Protein AF-A0A7S0EKI4-F1 (afdb_monomer)

Sequence (145 aa):
MHLSLAFSYESAFAALVGGLGIGIFATIYAHTNRSAMPSATPHAHVQPAMLVTSAIASALLASQFFETEFLEAASLSRLAASGGLVGLGAKLGMGCTCGNGIQGLASLSPASLAFTLVFMAAGAAAAALGDQSTSLRPTPTAFSP

Secondary structure (DSSP, 8-state):
----HHHHHHHHHHHHHHHHHHHHHHHHHHHHHSSPPP-S---TTHHHHHHHHHHHHHHHHHHHH--THHHHHS-HHHHHHHHHHHHHHHHHTTS-HHHIIIIIHHTT-HHHHHHHHHHHHHHHHHHHHS--TTTSS--------

Organism: NCBI:txid33657

Foldseek 3Di:
DPPPVVVVPVVVVVVVVVVVVVVVVQVVCCVVVVDHPPAQQDPPVVVVVVVVVVVVCCVVCVVPPHDPLVVVVDDPVNVVVVVVVQVVLQVVLNHHLVRLVPRVVVVVPPSSVVSNVVVVVVVVVVVVPDPCVVVPPPDPPPPDD

InterPro domains:
  IPR007272 Sulphur transport TsuA/YedE [PF04143] (46-124)
  IPR007272 Sulphur transport TsuA/YedE [PTHR30574] (49-129)

Structure (mmCIF, N/CA/C/O backbone):
data_AF-A0A7S0EKI4-F1
#
_entry.id   AF-A0A7S0EKI4-F1
#
loop_
_atom_site.group_PDB
_atom_site.id
_atom_site.type_symbol
_atom_site.label_atom_id
_atom_site.label_alt_id
_atom_site.label_comp_id
_atom_site.label_asym_id
_atom_site.label_entity_id
_atom_site.label_seq_id
_atom_site.pdbx_PDB_ins_code
_atom_site.Cartn_x
_atom_site.Cartn_y
_atom_site.Cartn_z
_atom_site.occupancy
_atom_site.B_iso_or_equiv
_atom_site.auth_seq_id
_atom_site.auth_comp_id
_atom_site.auth_asym_id
_atom_site.auth_atom_id
_atom_site.pdbx_PDB_model_num
ATOM 1 N N . MET A 1 1 ? -26.407 13.497 -2.081 1.00 36.53 1 MET A N 1
ATOM 2 C CA . MET A 1 1 ? -25.127 13.546 -2.822 1.00 36.53 1 MET A CA 1
ATOM 3 C C . MET A 1 1 ? -24.750 15.007 -3.055 1.00 36.53 1 MET A C 1
ATOM 5 O O . MET A 1 1 ? -24.850 15.504 -4.163 1.00 36.53 1 MET A O 1
ATOM 9 N N . HIS A 1 2 ? -24.385 15.719 -1.990 1.00 33.47 2 HIS A N 1
ATOM 10 C CA . HIS A 1 2 ? -23.749 17.033 -2.079 1.00 33.47 2 HIS A CA 1
ATOM 11 C C . HIS A 1 2 ? -22.279 16.763 -1.752 1.00 33.47 2 HIS A C 1
ATOM 13 O O . HIS A 1 2 ? -21.898 16.744 -0.587 1.00 33.47 2 HIS A O 1
ATOM 19 N N . LEU A 1 3 ? -21.488 16.385 -2.763 1.00 46.69 3 LEU A N 1
ATOM 20 C CA . LEU A 1 3 ? -20.038 16.300 -2.599 1.00 46.69 3 LEU A CA 1
ATOM 21 C C . LEU A 1 3 ? -19.543 17.732 -2.383 1.00 46.69 3 LEU A C 1
ATOM 23 O O . LEU A 1 3 ? -19.570 18.551 -3.301 1.00 46.69 3 LEU A O 1
ATOM 27 N N . SER A 1 4 ? -19.164 18.048 -1.151 1.00 45.72 4 SER A N 1
ATOM 28 C CA . SER A 1 4 ? -18.634 19.348 -0.759 1.00 45.72 4 SER A CA 1
ATOM 29 C C . SER A 1 4 ? -17.407 19.686 -1.609 1.00 45.72 4 SER A C 1
ATOM 31 O O . SER A 1 4 ? -16.347 19.094 -1.428 1.00 45.72 4 SER A O 1
ATOM 33 N N . LEU A 1 5 ? -17.525 20.658 -2.520 1.00 52.69 5 LEU A N 1
ATOM 34 C CA . LEU A 1 5 ? -16.419 21.154 -3.359 1.00 52.69 5 LEU A CA 1
ATOM 35 C C . LEU A 1 5 ? -15.181 21.566 -2.534 1.00 52.69 5 LEU A C 1
ATOM 37 O O . LEU A 1 5 ? -14.056 21.464 -3.015 1.00 52.69 5 LEU A O 1
ATOM 41 N N . ALA A 1 6 ? -15.379 21.942 -1.267 1.00 50.72 6 ALA A N 1
ATOM 42 C CA . ALA A 1 6 ? -14.314 22.238 -0.309 1.00 50.72 6 ALA A CA 1
ATOM 43 C C . ALA A 1 6 ? -13.499 20.999 0.124 1.00 50.72 6 ALA A C 1
ATOM 45 O O . ALA A 1 6 ? -12.281 21.093 0.238 1.00 50.72 6 ALA A O 1
ATOM 46 N N . PHE A 1 7 ? -14.133 19.827 0.283 1.00 54.66 7 PHE A N 1
ATOM 47 C CA . PHE A 1 7 ? -13.425 18.564 0.551 1.00 54.66 7 PHE A CA 1
ATOM 48 C C . PHE A 1 7 ? -12.550 18.166 -0.641 1.00 54.66 7 PHE A C 1
ATOM 50 O O . PHE A 1 7 ? -11.527 17.517 -0.464 1.00 54.66 7 PHE A O 1
ATOM 57 N N . SER A 1 8 ? -12.918 18.594 -1.853 1.00 58.59 8 SER A N 1
ATOM 58 C CA . SER A 1 8 ? -12.211 18.238 -3.081 1.00 58.59 8 SER A CA 1
ATOM 59 C C . SER A 1 8 ? -10.959 19.079 -3.342 1.00 58.59 8 SER A C 1
ATOM 61 O O . SER A 1 8 ? -10.032 18.554 -3.938 1.00 58.59 8 SER A O 1
ATOM 63 N N . TYR A 1 9 ? -10.902 20.350 -2.925 1.00 64.62 9 TYR A N 1
ATOM 64 C CA . TYR A 1 9 ? -9.752 21.229 -3.200 1.00 64.62 9 TYR A CA 1
ATOM 65 C C . TYR A 1 9 ? -8.565 20.963 -2.260 1.00 64.62 9 TYR A C 1
ATOM 67 O O . TYR A 1 9 ? -7.460 20.733 -2.746 1.00 64.62 9 TYR A O 1
ATOM 75 N N . GLU A 1 10 ? -8.787 20.928 -0.941 1.00 67.00 10 GLU A N 1
ATOM 76 C CA . GLU A 1 10 ? -7.712 20.718 0.047 1.00 67.00 10 GLU A CA 1
ATOM 77 C C . GLU A 1 10 ? -7.094 19.319 -0.100 1.00 67.00 10 GLU A C 1
ATOM 79 O O . GLU A 1 10 ? -5.873 19.158 -0.119 1.00 67.00 10 GLU A O 1
ATOM 84 N N . SER A 1 11 ? -7.936 18.296 -0.288 1.00 67.25 11 SER A N 1
ATOM 85 C CA . SER A 1 11 ? -7.472 16.921 -0.492 1.00 67.25 11 SER A CA 1
ATOM 86 C C . SER A 1 11 ? -6.805 16.723 -1.855 1.00 67.25 11 SER A C 1
ATOM 88 O O . SER A 1 11 ? -5.793 16.025 -1.934 1.00 67.25 11 SER A O 1
ATOM 90 N N . ALA A 1 12 ? -7.299 17.370 -2.9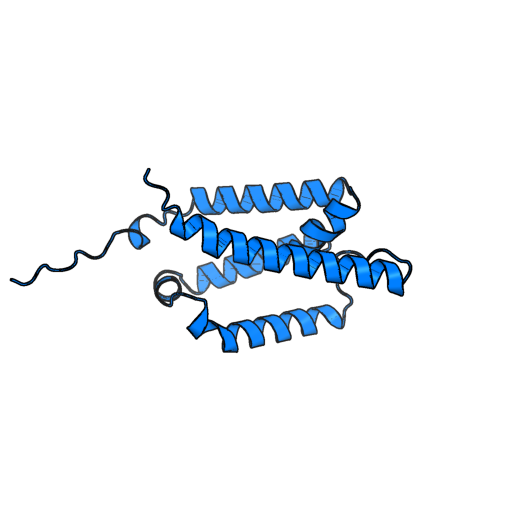20 1.00 77.88 12 ALA A N 1
ATOM 91 C CA . ALA A 1 12 ? -6.644 17.325 -4.226 1.00 77.88 12 ALA A CA 1
ATOM 92 C C . ALA A 1 12 ? -5.305 18.061 -4.214 1.00 77.88 12 ALA A C 1
ATOM 94 O O . ALA A 1 12 ? -4.352 17.571 -4.813 1.00 77.88 12 ALA A O 1
ATOM 95 N N . PHE A 1 13 ? -5.201 19.196 -3.520 1.00 79.69 13 PHE A N 1
ATOM 96 C CA . PHE A 1 13 ? -3.937 19.908 -3.364 1.00 79.69 13 PHE A CA 1
ATOM 97 C C . PHE A 1 13 ? -2.926 19.062 -2.584 1.00 79.69 13 PHE A C 1
ATOM 99 O O . PHE A 1 13 ? -1.803 18.882 -3.050 1.00 79.69 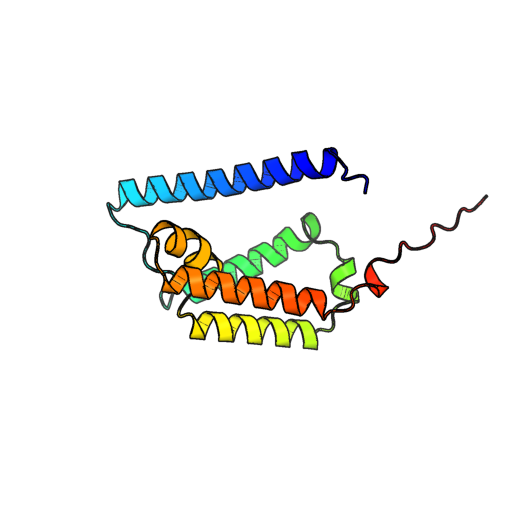13 PHE A O 1
ATOM 106 N N . ALA A 1 14 ? -3.332 18.453 -1.466 1.00 76.56 14 ALA A N 1
ATOM 107 C CA . ALA A 1 14 ? -2.478 17.538 -0.707 1.00 76.56 14 ALA A CA 1
ATOM 108 C C . ALA A 1 14 ? -2.028 16.326 -1.547 1.00 76.56 14 ALA A C 1
ATOM 110 O O . ALA A 1 14 ? -0.845 15.976 -1.549 1.00 76.56 14 ALA A O 1
ATOM 111 N N . ALA A 1 15 ? -2.940 15.726 -2.319 1.00 79.06 15 ALA A N 1
ATOM 112 C CA . ALA A 1 15 ? -2.623 14.626 -3.229 1.00 79.06 15 ALA A CA 1
ATOM 113 C C . ALA A 1 15 ? -1.670 15.059 -4.357 1.00 79.06 15 ALA A C 1
ATOM 115 O O . ALA A 1 15 ? -0.748 14.318 -4.703 1.00 79.06 15 ALA A O 1
ATOM 116 N N . LEU A 1 16 ? -1.852 16.265 -4.902 1.00 84.31 16 LEU A N 1
ATOM 117 C CA . LEU A 1 16 ? -1.005 16.826 -5.952 1.00 84.31 16 LEU A CA 1
ATOM 118 C C . LEU A 1 16 ? 0.401 17.135 -5.432 1.00 84.31 16 LEU A C 1
ATOM 120 O O . LEU A 1 16 ? 1.374 16.752 -6.074 1.00 84.31 16 LEU A O 1
ATOM 124 N N . VAL A 1 17 ? 0.520 17.784 -4.270 1.00 85.31 17 VAL A N 1
ATOM 125 C CA . VAL A 1 17 ? 1.811 18.088 -3.632 1.00 85.31 17 VAL A CA 1
ATOM 126 C C . VAL A 1 17 ? 2.554 16.798 -3.292 1.00 85.31 17 VAL A C 1
ATOM 128 O O . VAL A 1 17 ? 3.743 16.680 -3.593 1.00 85.31 17 VAL A O 1
ATOM 131 N N . GLY A 1 18 ? 1.855 15.800 -2.742 1.00 81.38 18 GLY A N 1
ATOM 132 C CA . GLY A 1 18 ? 2.428 14.482 -2.473 1.00 81.38 18 GLY A CA 1
ATOM 133 C C . GLY A 1 18 ? 2.905 13.779 -3.748 1.00 81.38 18 GLY A C 1
ATOM 134 O O . GLY A 1 18 ? 4.050 13.330 -3.817 1.00 81.38 18 GLY A O 1
ATOM 135 N N . GLY A 1 19 ? 2.063 13.734 -4.784 1.00 82.56 19 GLY A N 1
ATOM 136 C CA . GLY A 1 19 ? 2.398 13.124 -6.073 1.00 82.56 19 GLY A CA 1
ATOM 137 C C . GLY A 1 19 ? 3.563 13.822 -6.780 1.00 82.56 19 GLY A C 1
ATOM 138 O O . GLY A 1 19 ? 4.480 13.158 -7.267 1.00 82.56 19 GLY A O 1
ATOM 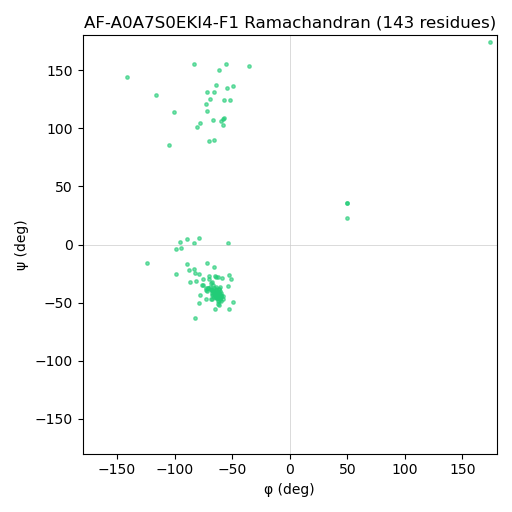139 N N . LEU A 1 20 ? 3.574 15.156 -6.776 1.00 87.56 20 LEU A N 1
ATOM 140 C CA . LEU A 1 20 ? 4.655 15.964 -7.336 1.00 87.56 20 LEU A CA 1
ATOM 141 C C . LEU A 1 20 ? 5.968 15.735 -6.579 1.00 87.56 20 LEU A C 1
ATOM 143 O O . LEU A 1 20 ? 7.007 15.562 -7.211 1.00 87.56 20 LEU A O 1
ATOM 147 N N . GLY A 1 21 ? 5.927 15.666 -5.246 1.00 85.25 21 GLY A N 1
ATOM 148 C CA . GLY A 1 21 ? 7.104 15.382 -4.423 1.00 85.25 21 GLY A CA 1
ATOM 149 C C . GLY A 1 21 ? 7.730 14.021 -4.740 1.00 85.25 21 GLY A C 1
ATOM 150 O O . GLY A 1 21 ? 8.939 13.931 -4.963 1.00 85.25 21 GLY A O 1
ATOM 151 N N . ILE A 1 22 ? 6.905 12.975 -4.842 1.00 79.56 22 ILE A N 1
ATOM 152 C CA . ILE A 1 22 ? 7.358 11.626 -5.220 1.00 79.56 22 ILE A CA 1
ATOM 153 C C . ILE A 1 22 ? 7.953 11.635 -6.639 1.00 79.56 22 ILE A C 1
ATOM 155 O O . ILE A 1 22 ? 9.019 11.059 -6.863 1.00 79.56 22 ILE A O 1
ATOM 159 N N . GLY A 1 23 ? 7.310 12.324 -7.588 1.00 80.69 23 GLY A N 1
ATOM 160 C CA . GLY A 1 23 ? 7.786 12.445 -8.970 1.00 80.69 23 GLY A CA 1
ATOM 161 C C . GLY A 1 23 ? 9.120 13.191 -9.101 1.00 80.69 23 GLY A C 1
ATOM 162 O O . GLY A 1 23 ? 10.019 12.741 -9.817 1.00 80.69 23 GLY A O 1
ATOM 163 N N . ILE A 1 24 ? 9.294 14.299 -8.375 1.00 85.25 24 ILE A N 1
ATOM 164 C CA . ILE A 1 24 ? 10.554 15.061 -8.347 1.00 85.25 24 ILE A CA 1
ATOM 165 C C . ILE A 1 24 ? 11.677 14.201 -7.767 1.00 85.25 24 ILE A C 1
ATOM 167 O O . ILE A 1 24 ? 12.756 14.107 -8.350 1.00 85.25 24 ILE A O 1
ATOM 171 N N . PHE A 1 25 ? 11.425 13.514 -6.654 1.00 82.62 25 PHE A N 1
ATOM 172 C CA . PHE A 1 25 ? 12.425 12.634 -6.059 1.00 82.62 25 PHE A CA 1
ATOM 173 C C . PHE A 1 25 ? 12.833 11.503 -7.017 1.00 82.62 25 PHE A C 1
ATOM 175 O O . PHE A 1 25 ? 14.023 11.237 -7.198 1.00 82.62 25 PHE A O 1
ATOM 182 N N . ALA A 1 26 ? 11.858 10.882 -7.689 1.00 77.25 26 ALA A N 1
ATOM 183 C CA . ALA A 1 26 ? 12.110 9.824 -8.660 1.00 77.25 26 ALA A CA 1
ATOM 184 C C . ALA A 1 26 ? 12.964 10.294 -9.846 1.00 77.25 26 ALA A C 1
ATOM 186 O O . ALA A 1 26 ? 13.908 9.604 -10.236 1.00 77.25 26 ALA A O 1
ATOM 187 N N . THR A 1 27 ? 12.677 11.480 -10.391 1.00 81.69 27 THR A N 1
ATOM 188 C CA . THR A 1 27 ? 13.440 12.042 -11.517 1.00 81.69 27 THR A CA 1
ATOM 189 C C . THR A 1 27 ? 14.867 12.416 -11.118 1.00 81.69 27 THR A C 1
ATOM 191 O O . THR A 1 27 ? 15.800 12.057 -11.837 1.00 81.69 27 THR A O 1
ATOM 194 N N . ILE A 1 28 ? 15.071 13.043 -9.953 1.00 85.12 28 ILE A N 1
ATOM 195 C CA . ILE A 1 28 ? 16.412 13.361 -9.429 1.00 85.12 28 ILE A CA 1
ATOM 196 C C . ILE A 1 28 ? 17.225 12.083 -9.210 1.00 85.12 28 ILE A C 1
ATOM 198 O O . ILE A 1 28 ? 18.386 12.016 -9.620 1.00 85.12 28 ILE A O 1
ATOM 202 N N . TYR A 1 29 ? 16.624 11.056 -8.604 1.00 80.25 29 TYR A N 1
ATOM 203 C CA . TYR A 1 29 ? 17.297 9.780 -8.371 1.00 80.25 29 TYR A CA 1
ATOM 204 C C . TYR A 1 29 ? 17.698 9.111 -9.688 1.00 80.25 29 TYR A C 1
ATOM 206 O O . TYR A 1 29 ? 18.855 8.729 -9.859 1.00 80.25 29 TYR A O 1
ATOM 214 N N . ALA A 1 30 ? 16.767 9.018 -10.642 1.00 80.06 30 ALA A N 1
ATOM 215 C CA . ALA A 1 30 ? 17.031 8.421 -11.947 1.00 80.06 30 ALA A CA 1
ATOM 216 C C . ALA A 1 30 ? 18.143 9.170 -12.698 1.00 80.06 30 ALA A C 1
ATOM 218 O O . ALA A 1 30 ? 19.019 8.545 -13.298 1.00 80.06 30 ALA A O 1
ATOM 219 N N . HIS A 1 31 ? 18.148 10.503 -12.616 1.00 83.31 31 HIS A N 1
ATOM 220 C CA . HIS A 1 31 ? 19.159 11.335 -13.258 1.00 83.31 31 HIS A CA 1
ATOM 221 C C . HIS A 1 31 ? 20.536 11.224 -12.580 1.00 83.31 31 HIS A C 1
ATOM 223 O O . HIS A 1 31 ? 21.559 11.211 -13.264 1.00 83.31 31 HIS A O 1
ATOM 229 N N . THR A 1 32 ? 20.581 11.110 -11.250 1.00 87.25 32 THR A N 1
ATOM 230 C CA . THR A 1 32 ? 21.835 11.039 -10.475 1.00 87.25 32 THR A CA 1
ATOM 231 C C . THR A 1 32 ? 22.468 9.651 -10.549 1.00 87.25 32 THR A C 1
ATOM 233 O O . THR A 1 32 ? 23.669 9.527 -10.781 1.00 87.25 32 THR A O 1
ATOM 236 N N . ASN A 1 33 ? 21.661 8.596 -10.418 1.00 80.44 33 ASN A N 1
ATOM 237 C CA . ASN A 1 33 ? 22.147 7.217 -10.347 1.00 80.44 33 ASN A CA 1
ATOM 238 C C . ASN A 1 33 ? 22.150 6.503 -11.707 1.00 80.44 33 ASN A C 1
ATOM 240 O O . ASN A 1 33 ? 22.565 5.343 -11.776 1.00 80.44 33 ASN A O 1
ATOM 244 N N . ARG A 1 34 ? 21.670 7.158 -12.781 1.00 78.19 34 ARG A N 1
ATOM 245 C CA . ARG A 1 34 ? 21.532 6.586 -14.141 1.00 78.19 34 ARG A CA 1
ATOM 246 C C . ARG A 1 34 ? 20.817 5.222 -14.155 1.00 78.19 34 ARG A C 1
ATOM 248 O O . ARG A 1 34 ? 21.011 4.430 -15.071 1.00 78.19 34 ARG A O 1
ATOM 255 N N . SER A 1 35 ? 20.021 4.936 -13.127 1.00 69.19 35 SER A N 1
ATOM 256 C CA . SER A 1 35 ? 19.422 3.632 -12.850 1.00 69.19 35 SER A CA 1
ATOM 257 C C . SER A 1 35 ? 18.007 3.837 -12.327 1.00 69.19 35 SER A C 1
ATOM 259 O O . SER A 1 35 ? 17.747 4.785 -11.583 1.00 69.19 35 SER A O 1
ATOM 261 N N . ALA A 1 36 ? 17.092 2.940 -12.696 1.00 64.50 36 ALA A N 1
ATOM 262 C CA . ALA A 1 36 ? 15.785 2.875 -12.051 1.00 64.50 36 ALA A CA 1
ATOM 263 C C . ALA A 1 36 ? 15.967 2.561 -10.558 1.00 64.50 36 ALA A C 1
ATOM 265 O O . ALA A 1 36 ? 16.941 1.900 -10.183 1.00 64.50 36 ALA A O 1
ATOM 266 N N . MET A 1 37 ? 15.053 3.031 -9.702 1.00 64.19 37 MET A N 1
ATOM 267 C CA . MET A 1 37 ? 15.130 2.696 -8.281 1.00 64.19 37 MET A CA 1
ATOM 268 C C . MET 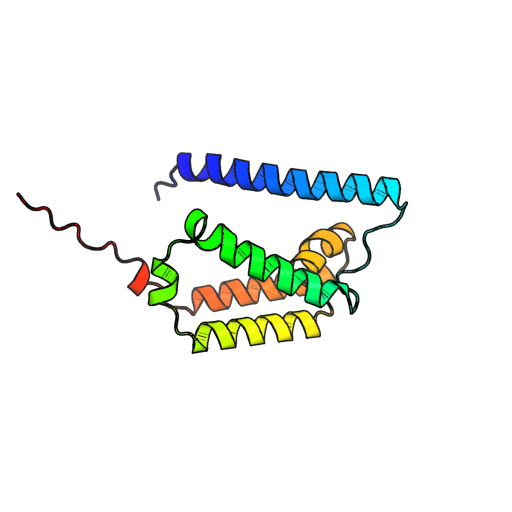A 1 37 ? 15.175 1.173 -8.116 1.00 64.19 37 MET A C 1
ATOM 270 O O . MET A 1 37 ? 14.402 0.474 -8.786 1.00 64.19 37 MET A O 1
ATOM 274 N N . PRO A 1 38 ? 16.071 0.654 -7.254 1.00 61.09 38 PRO A N 1
ATOM 275 C CA . PRO A 1 38 ? 16.101 -0.759 -6.921 1.00 61.09 38 PRO A CA 1
ATOM 276 C C . PRO A 1 38 ? 14.694 -1.235 -6.554 1.00 61.09 38 PRO A C 1
ATOM 278 O O . PRO A 1 38 ? 13.964 -0.527 -5.861 1.00 61.09 38 PRO A O 1
ATOM 281 N N . SER A 1 39 ? 14.329 -2.409 -7.076 1.00 58.38 39 SER A N 1
ATOM 282 C CA . SER A 1 39 ? 13.058 -3.113 -6.864 1.00 58.38 39 SER A CA 1
ATOM 283 C C . SER A 1 39 ? 12.478 -2.948 -5.451 1.00 58.38 39 SER A C 1
ATOM 285 O O . SER A 1 39 ? 13.212 -2.819 -4.473 1.00 58.38 39 SER A O 1
ATOM 287 N N . ALA A 1 40 ? 11.149 -3.072 -5.347 1.00 57.00 40 ALA A N 1
ATOM 288 C CA . ALA A 1 40 ? 10.325 -3.008 -4.134 1.00 57.00 40 ALA A CA 1
ATOM 289 C C . ALA A 1 40 ? 10.731 -3.959 -2.982 1.00 57.00 40 ALA A C 1
ATOM 291 O O . ALA A 1 40 ? 10.060 -3.970 -1.952 1.00 57.00 40 ALA A O 1
ATOM 292 N N . THR A 1 41 ? 11.800 -4.744 -3.137 1.00 58.12 41 THR A N 1
ATOM 293 C CA . THR A 1 41 ? 12.472 -5.530 -2.100 1.00 58.12 41 THR A CA 1
ATOM 294 C C . THR A 1 41 ? 13.407 -4.633 -1.283 1.00 58.12 41 THR A C 1
ATOM 296 O O . THR A 1 41 ? 14.530 -4.360 -1.719 1.00 58.12 41 THR A O 1
ATOM 299 N N . PRO A 1 42 ? 13.018 -4.184 -0.078 1.00 60.28 42 PRO A N 1
ATOM 300 C CA . PRO A 1 42 ? 13.915 -3.386 0.732 1.00 60.28 42 PRO A CA 1
ATOM 301 C C . PRO A 1 42 ? 15.015 -4.306 1.272 1.00 60.28 42 PRO A C 1
ATOM 303 O O . PRO A 1 42 ? 14.730 -5.392 1.785 1.00 60.28 42 PRO A O 1
ATOM 306 N N . HIS A 1 43 ? 16.274 -3.885 1.139 1.00 65.44 43 HIS A N 1
ATOM 307 C CA . HIS A 1 43 ? 17.425 -4.609 1.682 1.00 65.44 43 HIS A CA 1
ATOM 308 C C . HIS A 1 43 ? 17.264 -4.851 3.194 1.00 65.44 43 HIS A C 1
ATOM 310 O O . HIS A 1 43 ? 16.585 -4.088 3.883 1.00 65.44 43 HIS A O 1
ATOM 316 N N . ALA A 1 44 ? 17.932 -5.883 3.722 1.00 67.12 44 ALA A N 1
ATOM 317 C CA . ALA A 1 44 ? 17.811 -6.322 5.120 1.00 67.12 44 ALA A CA 1
ATOM 318 C C . ALA A 1 44 ? 17.998 -5.198 6.164 1.00 67.12 44 ALA A C 1
ATOM 320 O O . ALA A 1 44 ? 17.381 -5.240 7.222 1.00 67.12 44 ALA A O 1
ATOM 321 N N . HIS A 1 45 ? 18.791 -4.167 5.853 1.00 67.25 45 HIS A N 1
ATOM 322 C CA . HIS A 1 45 ? 19.002 -3.005 6.726 1.00 67.25 45 HIS A CA 1
ATOM 323 C C . HIS A 1 45 ? 17.971 -1.881 6.548 1.00 67.25 45 HIS A C 1
ATOM 325 O O . HIS A 1 45 ? 17.760 -1.086 7.459 1.00 67.25 45 HIS A O 1
ATOM 331 N N . VAL A 1 46 ? 17.301 -1.815 5.397 1.00 71.94 46 VAL A N 1
ATOM 332 C CA . VAL A 1 46 ? 16.357 -0.739 5.058 1.00 71.94 46 VAL A CA 1
ATOM 333 C C . VAL A 1 46 ? 14.954 -1.054 5.586 1.00 71.94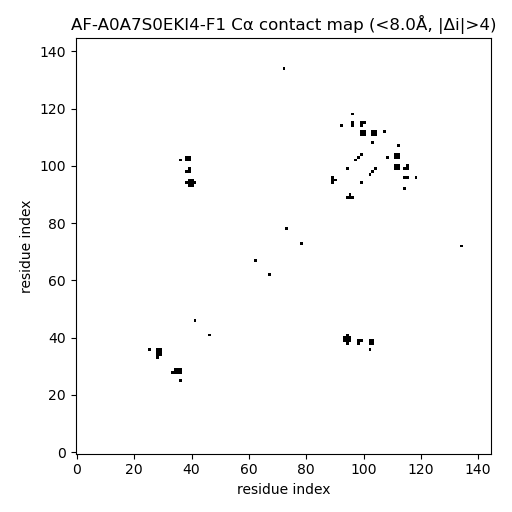 46 VAL A C 1
ATOM 335 O O . VAL A 1 46 ? 14.245 -0.153 6.020 1.00 71.94 46 VAL A O 1
ATOM 338 N N . GLN A 1 47 ? 14.577 -2.338 5.648 1.00 72.56 47 GLN A N 1
ATOM 339 C CA . GLN A 1 47 ? 13.322 -2.800 6.267 1.00 72.56 47 GLN A CA 1
ATOM 340 C C . GLN A 1 47 ? 13.110 -2.299 7.708 1.00 72.56 47 GLN A C 1
ATOM 342 O O . GLN A 1 47 ? 12.083 -1.665 7.959 1.00 72.56 47 GLN A O 1
ATOM 347 N N . PRO A 1 48 ? 14.039 -2.529 8.659 1.00 72.00 48 PRO A N 1
ATOM 348 C CA . PRO A 1 48 ? 13.850 -2.066 10.030 1.00 72.00 48 PRO A CA 1
ATOM 349 C C . PRO A 1 48 ? 13.856 -0.540 10.114 1.00 72.00 48 PRO A C 1
ATOM 351 O O . PRO A 1 48 ? 13.076 0.021 10.874 1.00 72.00 48 PRO A O 1
ATOM 354 N N . ALA A 1 49 ? 14.659 0.144 9.292 1.00 78.12 49 ALA A N 1
ATOM 355 C CA . ALA A 1 49 ? 14.673 1.602 9.252 1.00 78.12 49 ALA A CA 1
ATOM 356 C C . ALA A 1 49 ? 13.313 2.172 8.817 1.00 78.12 49 ALA A C 1
ATOM 358 O O . ALA A 1 49 ? 12.832 3.113 9.441 1.00 78.12 49 ALA A O 1
ATOM 359 N N . MET A 1 50 ? 12.651 1.580 7.817 1.00 77.31 50 MET A N 1
ATOM 360 C CA . MET A 1 50 ? 11.310 2.000 7.384 1.00 77.31 50 MET A CA 1
ATOM 361 C C . MET A 1 50 ? 10.247 1.735 8.454 1.00 77.31 50 MET A C 1
ATOM 363 O O . MET A 1 50 ? 9.395 2.588 8.691 1.00 77.31 50 MET A O 1
ATOM 367 N N . LEU A 1 51 ? 10.305 0.586 9.135 1.00 80.31 51 LEU A N 1
ATOM 368 C CA . LEU A 1 51 ? 9.384 0.279 10.236 1.00 80.31 51 LEU A CA 1
ATOM 369 C C . LEU A 1 51 ? 9.568 1.244 11.410 1.00 80.31 51 LEU A C 1
ATOM 371 O O . LEU A 1 51 ? 8.594 1.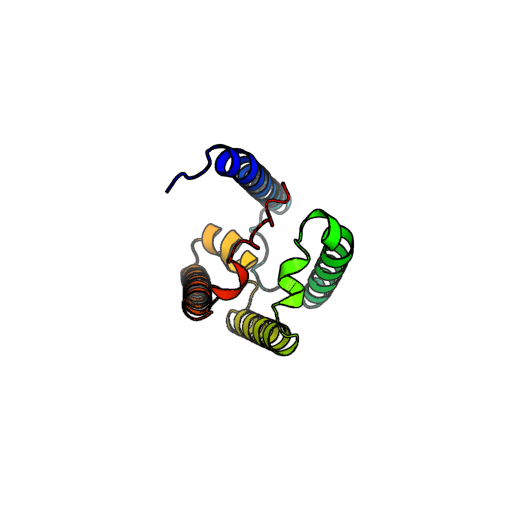783 11.923 1.00 80.31 51 LEU A O 1
ATOM 375 N N . VAL A 1 52 ? 10.813 1.512 11.801 1.00 81.81 52 VAL A N 1
ATOM 376 C CA . VAL A 1 52 ? 11.122 2.417 12.914 1.00 81.81 52 VAL A CA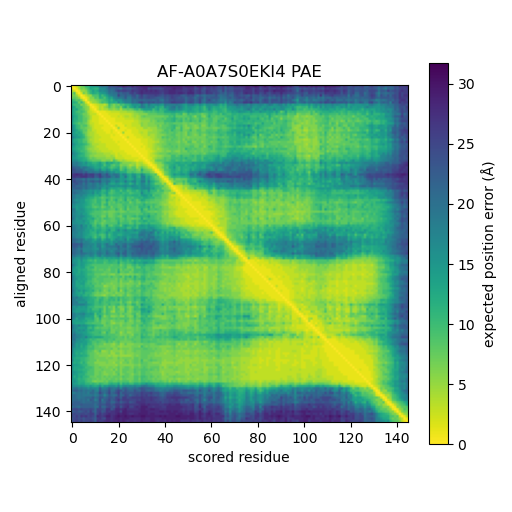 1
ATOM 377 C C . VAL A 1 52 ? 10.754 3.856 12.563 1.00 81.81 52 VAL A C 1
ATOM 379 O O . VAL A 1 52 ? 10.081 4.515 13.346 1.00 81.81 52 VAL A O 1
ATOM 382 N N . THR A 1 53 ? 11.129 4.344 11.380 1.00 81.56 53 THR A N 1
ATOM 383 C CA . THR A 1 53 ? 10.800 5.717 10.961 1.00 81.56 53 THR A CA 1
ATOM 384 C C . THR A 1 53 ? 9.302 5.926 10.786 1.00 81.56 53 THR A C 1
ATOM 386 O O . THR A 1 53 ? 8.797 6.950 11.232 1.00 81.56 53 THR A O 1
ATOM 389 N N . SER A 1 54 ? 8.570 4.962 10.219 1.00 79.12 54 SER A N 1
ATOM 390 C CA . SER A 1 54 ? 7.106 5.049 10.116 1.00 79.12 54 SER A CA 1
ATOM 391 C C . SER A 1 54 ? 6.411 4.960 11.476 1.00 79.12 54 SER A C 1
ATOM 393 O O . SER A 1 54 ? 5.463 5.708 11.704 1.00 79.12 54 SER A O 1
ATOM 395 N N . ALA A 1 55 ? 6.892 4.126 12.404 1.00 83.50 55 ALA A N 1
ATOM 396 C CA . ALA A 1 55 ? 6.356 4.047 13.763 1.00 83.50 55 ALA A CA 1
ATOM 397 C C . ALA A 1 55 ? 6.597 5.344 14.548 1.00 83.50 55 ALA A C 1
ATOM 399 O O . ALA A 1 55 ? 5.676 5.865 15.174 1.00 83.50 55 ALA A O 1
ATOM 400 N N . ILE A 1 56 ? 7.812 5.895 14.468 1.00 86.19 56 ILE A N 1
ATOM 401 C CA . ILE A 1 56 ? 8.168 7.176 15.087 1.00 86.19 56 ILE A CA 1
ATOM 402 C C . ILE A 1 56 ? 7.329 8.298 14.473 1.00 86.19 56 ILE A C 1
ATOM 404 O O . ILE A 1 56 ? 6.673 9.031 15.204 1.00 86.19 56 ILE A O 1
ATOM 408 N N . ALA A 1 57 ? 7.281 8.403 13.144 1.00 84.88 57 ALA A N 1
ATOM 409 C CA . ALA A 1 57 ? 6.472 9.414 12.469 1.00 84.88 57 ALA A CA 1
ATOM 410 C C . ALA A 1 57 ? 4.994 9.302 12.863 1.00 84.88 57 ALA A C 1
ATOM 412 O O . ALA A 1 57 ? 4.385 10.308 13.205 1.00 84.88 57 ALA A O 1
ATOM 413 N N . SER A 1 58 ? 4.443 8.086 12.906 1.00 79.56 58 SER A N 1
ATOM 414 C CA . SER A 1 58 ? 3.062 7.864 13.346 1.00 79.56 58 SER A CA 1
ATOM 415 C C . SER A 1 58 ? 2.855 8.302 14.793 1.00 79.56 58 SER A C 1
ATOM 417 O O . SER A 1 58 ? 1.869 8.963 15.078 1.00 79.56 58 SER A O 1
ATOM 419 N N . ALA A 1 59 ? 3.789 8.007 15.701 1.00 81.50 59 ALA A N 1
ATOM 420 C CA . ALA A 1 59 ? 3.689 8.414 17.102 1.00 81.50 59 ALA A CA 1
ATOM 421 C C . ALA A 1 59 ? 3.773 9.939 17.292 1.00 81.50 59 ALA A C 1
ATOM 423 O O . ALA A 1 59 ? 3.048 10.487 18.118 1.00 81.50 59 ALA A O 1
ATOM 424 N N . LEU A 1 60 ? 4.630 10.630 16.530 1.00 84.25 60 LEU A N 1
ATOM 425 C CA . LEU A 1 60 ? 4.771 12.088 16.620 1.00 84.25 60 LEU A CA 1
ATOM 426 C C . LEU A 1 60 ? 3.624 12.847 15.942 1.00 84.25 60 LEU A C 1
ATOM 428 O O . LEU A 1 60 ? 3.249 13.914 16.419 1.00 84.25 60 LEU A O 1
ATOM 432 N N . LEU A 1 61 ? 3.084 12.322 14.839 1.00 81.38 61 LEU A N 1
ATOM 433 C CA . LEU A 1 61 ? 2.056 12.993 14.035 1.00 81.38 61 LEU A CA 1
ATOM 434 C C . LEU A 1 61 ? 0.630 12.506 14.349 1.00 81.38 61 LEU A C 1
ATOM 436 O O . LEU A 1 61 ? -0.326 13.069 13.814 1.00 81.38 61 LEU A O 1
ATOM 440 N N . ALA A 1 62 ? 0.467 11.501 15.222 1.00 72.50 62 ALA A N 1
ATOM 441 C CA . ALA A 1 62 ? -0.827 10.904 15.566 1.00 72.50 62 ALA A CA 1
ATOM 442 C C . ALA A 1 62 ? -1.889 11.957 15.912 1.00 72.50 62 ALA A C 1
ATOM 444 O O . ALA A 1 62 ? -2.979 11.949 15.350 1.00 72.50 62 ALA A O 1
ATOM 445 N N . SER A 1 63 ? -1.542 12.901 16.789 1.00 68.19 63 SER A N 1
ATOM 446 C CA . SER A 1 63 ? -2.464 13.919 17.305 1.00 68.19 63 SER A CA 1
ATOM 447 C C . SER A 1 63 ? -2.847 15.003 16.296 1.00 68.19 63 SER A C 1
ATOM 449 O O . SER A 1 63 ? -3.806 15.730 16.533 1.00 68.19 63 SER A O 1
ATOM 451 N N . GLN A 1 64 ? -2.103 15.141 15.195 1.00 74.69 64 GLN A N 1
ATOM 452 C CA . GLN A 1 64 ? -2.331 16.186 14.194 1.00 74.69 64 GLN A CA 1
ATOM 453 C C . GLN A 1 64 ? -3.113 15.686 12.975 1.00 74.69 64 GLN A C 1
ATOM 455 O O . GLN A 1 64 ? -3.746 16.490 12.298 1.00 74.69 64 GLN A O 1
ATOM 460 N N . PHE A 1 65 ? -3.054 14.382 12.683 1.00 69.00 65 PHE A N 1
ATOM 461 C CA . PHE A 1 65 ? -3.567 13.815 11.430 1.00 69.00 65 PHE A CA 1
ATOM 462 C C . PHE A 1 65 ? -4.609 12.706 11.603 1.00 69.00 65 PHE A C 1
ATOM 464 O O . PHE A 1 65 ? -5.285 12.381 10.629 1.00 69.00 65 PHE A O 1
ATOM 471 N N . PHE A 1 66 ? -4.750 12.116 12.794 1.00 66.88 66 PHE A N 1
ATOM 472 C CA . PHE A 1 66 ? -5.669 11.000 13.015 1.00 66.88 66 PHE A CA 1
ATOM 473 C C . PHE A 1 66 ? -6.769 11.378 14.006 1.00 66.88 66 PHE A C 1
ATOM 475 O O . PHE A 1 66 ? -6.493 11.830 15.115 1.00 66.88 66 PHE A O 1
ATOM 482 N N . GLU A 1 67 ? -8.024 11.147 13.617 1.00 62.75 67 GLU A N 1
ATOM 483 C CA . GLU A 1 67 ? -9.151 11.229 14.545 1.00 62.75 67 GLU A CA 1
ATOM 484 C C . GLU A 1 67 ? -9.077 10.067 15.542 1.00 62.75 67 GLU A C 1
ATOM 486 O O . GLU A 1 67 ? -9.009 8.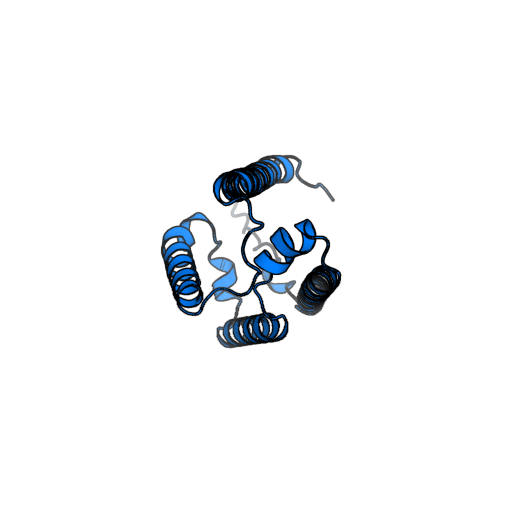893 15.169 1.00 62.75 67 GLU A O 1
ATOM 491 N N . THR A 1 68 ? -9.083 10.396 16.834 1.00 58.69 68 THR A N 1
ATOM 492 C CA . THR A 1 68 ? -8.969 9.425 17.933 1.00 58.69 68 THR A CA 1
ATOM 493 C C . THR A 1 68 ? -10.162 8.472 18.022 1.00 58.69 68 THR A C 1
ATOM 495 O O . THR A 1 68 ? -10.031 7.386 18.581 1.00 58.69 68 THR A O 1
ATOM 498 N N . GLU A 1 69 ? -11.297 8.834 17.419 1.00 58.00 69 GLU A N 1
ATOM 499 C CA . GLU A 1 69 ? -12.560 8.086 17.474 1.00 58.00 69 GLU A CA 1
ATOM 500 C C . GLU A 1 69 ? -12.463 6.693 16.817 1.00 58.00 69 GLU A C 1
ATOM 502 O O . GLU A 1 69 ? -13.112 5.739 17.245 1.00 58.00 69 GLU A O 1
ATOM 507 N N . PHE A 1 70 ? -11.568 6.521 15.835 1.00 57.75 70 PHE A N 1
ATOM 508 C CA . PHE A 1 70 ? -11.368 5.235 15.157 1.00 57.75 70 PHE A CA 1
ATOM 509 C C . PHE A 1 70 ? -10.706 4.167 16.049 1.00 57.75 70 PHE A C 1
ATOM 511 O O . PHE A 1 70 ? -10.919 2.970 15.847 1.00 57.75 70 PHE A O 1
ATOM 518 N N . LEU A 1 71 ? -9.904 4.572 17.042 1.00 57.88 71 LEU A N 1
ATOM 519 C CA . LEU A 1 71 ? -9.177 3.634 17.908 1.00 57.88 71 LEU A CA 1
ATOM 520 C C . LEU A 1 71 ? -10.059 3.017 18.998 1.00 57.88 71 LEU A C 1
ATOM 522 O O . LEU A 1 71 ? -9.784 1.898 19.426 1.00 57.88 71 LEU A O 1
ATOM 526 N N . GLU A 1 72 ? -11.134 3.692 19.408 1.00 58.38 72 GLU A N 1
ATOM 527 C CA . GLU A 1 72 ? -12.102 3.143 20.369 1.00 58.38 72 GLU A CA 1
ATOM 528 C C . GLU A 1 72 ? -13.021 2.090 19.736 1.00 58.38 72 GLU A C 1
ATOM 530 O O . GLU A 1 72 ? -13.424 1.135 20.401 1.00 58.38 72 GLU A O 1
ATOM 535 N N . ALA A 1 73 ? -13.301 2.210 18.435 1.00 59.62 73 ALA A N 1
ATOM 536 C CA . ALA A 1 73 ? -14.140 1.264 17.699 1.00 59.62 73 ALA A CA 1
ATOM 537 C C . ALA A 1 73 ? -13.382 0.012 17.211 1.00 59.62 73 ALA A C 1
ATOM 539 O O . ALA A 1 73 ? -13.996 -1.021 16.919 1.00 59.62 73 ALA A O 1
ATOM 540 N N . ALA A 1 74 ? -12.052 0.075 17.100 1.00 68.31 74 ALA A N 1
ATOM 541 C CA . ALA A 1 74 ? -11.256 -0.987 16.501 1.00 68.31 74 ALA A CA 1
ATOM 542 C C . ALA A 1 74 ? -10.585 -1.878 17.559 1.00 68.31 74 ALA A C 1
ATOM 544 O O . ALA A 1 74 ? -9.674 -1.465 18.274 1.00 68.31 74 ALA A O 1
ATOM 545 N N . SER A 1 75 ? -10.990 -3.152 17.635 1.00 79.81 75 SER A N 1
ATOM 546 C CA . SER A 1 75 ? -10.374 -4.093 18.574 1.00 79.81 75 SER A CA 1
ATOM 547 C C . SER A 1 75 ? -8.895 -4.332 18.242 1.00 79.81 75 SER A C 1
ATOM 549 O O . SER A 1 75 ? -8.525 -4.562 17.085 1.00 79.81 75 SER A O 1
ATOM 551 N N . LEU A 1 76 ? -8.044 -4.365 19.274 1.00 83.06 76 LEU A N 1
ATOM 552 C CA . LEU A 1 76 ? -6.605 -4.625 19.132 1.00 83.06 76 LEU A CA 1
ATOM 553 C C . LEU A 1 76 ? -6.328 -5.925 18.353 1.00 83.06 76 LEU A C 1
ATOM 555 O O . LEU A 1 76 ? -5.403 -5.998 17.548 1.00 83.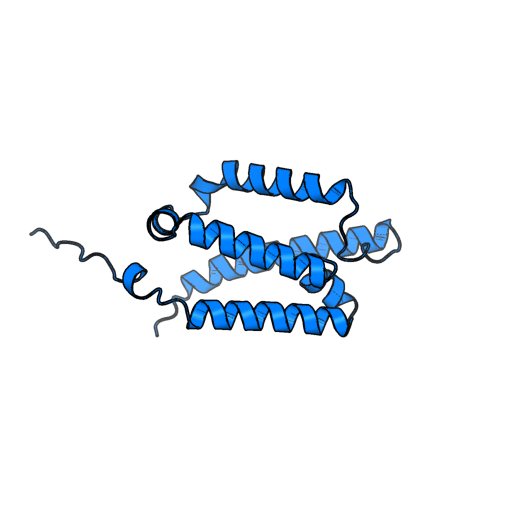06 76 LEU A O 1
ATOM 559 N N . SER A 1 77 ? -7.180 -6.936 18.546 1.00 82.50 77 SER A N 1
ATOM 560 C CA . SER A 1 77 ? -7.133 -8.210 17.825 1.00 82.50 77 SER A CA 1
ATOM 561 C C . SER A 1 77 ? -7.342 -8.056 16.317 1.00 82.50 77 SER A C 1
ATOM 563 O O . SER A 1 77 ? -6.637 -8.690 15.534 1.00 82.50 77 SER A O 1
ATOM 565 N N . ARG A 1 78 ? -8.272 -7.193 15.894 1.00 83.31 78 ARG A N 1
ATOM 566 C CA . ARG A 1 78 ? -8.562 -6.936 14.480 1.00 83.31 78 ARG A CA 1
ATOM 567 C C . ARG A 1 78 ? -7.427 -6.148 13.830 1.00 83.31 78 ARG A C 1
ATOM 569 O O . ARG A 1 78 ? -7.025 -6.489 12.718 1.00 83.31 78 ARG A O 1
ATOM 576 N N . LEU A 1 79 ? -6.857 -5.171 14.541 1.00 82.62 79 LEU A N 1
ATOM 577 C CA . LEU A 1 79 ? -5.665 -4.441 14.094 1.00 82.62 79 LEU A CA 1
ATOM 578 C C . LEU A 1 79 ? -4.468 -5.379 13.920 1.00 82.62 79 LEU A C 1
ATOM 580 O O . LEU A 1 79 ? -3.889 -5.426 12.836 1.00 82.62 79 LEU A O 1
ATOM 584 N N . ALA A 1 80 ? -4.145 -6.179 14.939 1.00 86.75 80 ALA A N 1
ATOM 585 C CA . ALA A 1 80 ? -3.032 -7.124 14.882 1.00 86.75 80 ALA A CA 1
ATOM 586 C C . ALA A 1 80 ? -3.208 -8.157 13.754 1.00 86.75 80 ALA A C 1
ATOM 588 O O . ALA A 1 80 ? -2.271 -8.404 12.992 1.00 86.75 80 ALA A O 1
ATOM 589 N N . ALA A 1 81 ? -4.416 -8.710 13.597 1.00 89.62 81 ALA A N 1
ATOM 590 C CA . ALA A 1 81 ? -4.725 -9.649 12.521 1.00 89.62 81 ALA A CA 1
ATOM 591 C C . ALA A 1 81 ? -4.573 -9.003 11.135 1.00 89.62 81 ALA A C 1
ATOM 593 O O . ALA A 1 81 ? -3.934 -9.581 10.256 1.00 89.62 81 ALA A O 1
ATOM 594 N N . SER A 1 82 ? -5.106 -7.791 10.944 1.00 86.75 82 SER A N 1
ATOM 595 C CA . SER A 1 82 ? -4.986 -7.066 9.673 1.00 86.75 82 SER A CA 1
ATOM 596 C C . SER A 1 82 ? -3.531 -6.733 9.327 1.00 86.75 82 SER A C 1
ATOM 598 O O . SER A 1 82 ? -3.105 -6.987 8.202 1.00 86.75 82 SER A O 1
ATOM 600 N N . GLY A 1 83 ? -2.735 -6.267 10.296 1.00 86.81 83 GLY A N 1
ATOM 601 C CA . GLY A 1 83 ? -1.312 -5.986 10.106 1.00 86.81 83 GLY A CA 1
ATOM 602 C C . GLY A 1 83 ? -0.514 -7.238 9.741 1.00 86.81 83 GLY A C 1
ATOM 603 O O . GLY A 1 83 ? 0.296 -7.207 8.814 1.00 86.81 83 GLY A O 1
ATOM 604 N N . GLY A 1 84 ? -0.793 -8.365 10.406 1.00 87.88 84 GLY A N 1
ATOM 605 C CA . GLY A 1 84 ? -0.188 -9.658 10.080 1.00 87.88 84 GLY A CA 1
ATOM 606 C C . GLY A 1 84 ? -0.539 -10.142 8.671 1.00 87.88 84 GLY A C 1
ATOM 607 O O . GLY A 1 84 ? 0.350 -10.549 7.924 1.00 87.88 84 GLY A O 1
ATOM 608 N N . LEU A 1 85 ? -1.813 -10.045 8.276 1.00 87.81 85 LEU A N 1
ATOM 609 C CA . LEU A 1 85 ? -2.288 -10.417 6.937 1.00 87.81 85 LEU A CA 1
ATOM 610 C C . LEU A 1 85 ? -1.644 -9.561 5.839 1.00 87.81 85 LEU A C 1
ATOM 612 O O . LEU A 1 85 ? -1.160 -10.100 4.842 1.00 87.81 85 LEU A O 1
ATOM 616 N N . VAL A 1 86 ? -1.584 -8.241 6.033 1.00 87.06 86 VAL A N 1
ATOM 617 C CA . VAL A 1 86 ? -0.935 -7.317 5.090 1.00 87.06 86 VAL A CA 1
ATOM 618 C C . VAL A 1 86 ? 0.566 -7.598 5.001 1.00 87.06 86 VAL A C 1
ATOM 620 O O . VAL A 1 86 ? 1.113 -7.652 3.898 1.00 87.06 86 VAL A O 1
ATOM 623 N N . GLY A 1 87 ? 1.230 -7.843 6.134 1.00 85.19 87 GLY A N 1
ATOM 624 C CA . GLY A 1 87 ? 2.651 -8.194 6.177 1.00 85.19 87 GLY A CA 1
ATOM 625 C C . GLY A 1 87 ? 2.964 -9.510 5.459 1.00 85.19 87 GLY A C 1
ATOM 626 O O . GLY A 1 87 ? 3.912 -9.578 4.673 1.00 85.19 87 GLY A O 1
ATOM 627 N N . LEU A 1 88 ? 2.138 -10.540 5.664 1.00 86.31 88 LEU A N 1
ATOM 628 C CA . LEU A 1 88 ? 2.259 -11.815 4.956 1.00 86.31 88 LEU A CA 1
ATOM 629 C C . LEU A 1 88 ? 2.054 -11.633 3.446 1.00 86.31 88 LEU A C 1
ATOM 631 O O . LEU A 1 88 ? 2.853 -12.135 2.655 1.00 86.31 88 LEU A O 1
ATOM 635 N N . GLY A 1 89 ? 1.040 -10.863 3.043 1.00 84.44 89 GLY A N 1
ATOM 636 C CA . GLY A 1 89 ? 0.777 -10.537 1.640 1.00 84.44 89 GLY A CA 1
ATOM 637 C C . GLY A 1 89 ? 1.939 -9.797 0.972 1.00 84.44 89 GLY A C 1
ATOM 638 O O . GLY A 1 89 ? 2.362 -10.175 -0.120 1.00 84.44 89 GLY A O 1
ATOM 639 N N . ALA A 1 90 ? 2.522 -8.804 1.648 1.00 83.25 90 ALA A N 1
ATOM 640 C CA . ALA A 1 90 ? 3.708 -8.091 1.171 1.00 83.25 90 ALA A CA 1
ATOM 641 C C . ALA A 1 90 ? 4.920 -9.027 1.005 1.00 83.25 90 ALA A C 1
ATOM 643 O O . ALA A 1 90 ? 5.673 -8.930 0.032 1.00 83.25 90 ALA A O 1
ATOM 644 N N . LYS A 1 91 ? 5.093 -9.994 1.917 1.00 83.06 91 LYS A N 1
ATOM 645 C CA . LYS A 1 91 ? 6.167 -10.988 1.808 1.00 83.06 91 LYS A CA 1
ATOM 646 C C . LYS A 1 91 ? 5.968 -11.923 0.614 1.00 83.06 91 LYS A C 1
ATOM 648 O O . LYS A 1 91 ? 6.933 -12.170 -0.108 1.00 83.06 91 LYS A O 1
ATOM 653 N N . LEU A 1 92 ? 4.741 -12.401 0.392 1.00 83.25 92 LEU A N 1
ATOM 654 C CA . LEU A 1 92 ? 4.385 -13.234 -0.765 1.00 83.25 92 LEU A CA 1
ATOM 655 C C . LEU A 1 92 ? 4.553 -12.476 -2.091 1.00 83.25 92 LEU A C 1
ATOM 657 O O . LEU A 1 92 ? 5.016 -13.053 -3.068 1.00 83.25 92 LEU A O 1
ATOM 661 N N . GLY A 1 93 ? 4.248 -11.177 -2.109 1.00 76.50 93 GLY A N 1
ATOM 662 C CA . GLY A 1 93 ? 4.457 -10.291 -3.259 1.00 76.50 93 GLY A CA 1
ATOM 663 C C . GLY A 1 93 ? 5.888 -9.804 -3.466 1.00 76.50 93 GLY A C 1
ATOM 664 O O . GLY A 1 93 ? 6.107 -8.945 -4.319 1.00 76.50 93 GLY A O 1
ATOM 665 N N . MET A 1 94 ? 6.844 -10.303 -2.672 1.00 76.75 94 MET A N 1
ATOM 666 C CA . MET A 1 94 ? 8.259 -9.918 -2.709 1.00 76.75 94 MET A CA 1
ATOM 667 C C . MET A 1 94 ? 8.467 -8.390 -2.677 1.00 76.75 94 MET A C 1
ATOM 669 O O . MET A 1 94 ? 9.383 -7.876 -3.313 1.00 76.75 94 MET A O 1
ATOM 673 N N . GLY A 1 95 ? 7.635 -7.644 -1.943 1.00 74.31 95 GLY A N 1
ATOM 674 C CA . GLY A 1 95 ? 7.754 -6.188 -1.878 1.00 74.31 95 GLY A CA 1
ATOM 675 C C . GLY A 1 95 ? 6.629 -5.491 -1.118 1.00 74.31 95 GLY A C 1
ATOM 676 O O . GLY A 1 95 ? 5.654 -6.106 -0.696 1.00 74.31 95 GLY A O 1
ATOM 677 N N . CYS A 1 96 ? 6.764 -4.179 -0.926 1.00 78.25 96 CYS A N 1
ATOM 678 C CA . CYS A 1 96 ? 5.705 -3.359 -0.337 1.00 78.25 96 CYS A CA 1
ATOM 679 C C . CYS A 1 96 ? 4.662 -2.930 -1.384 1.00 78.25 96 CYS A C 1
ATOM 681 O O . CYS A 1 96 ? 4.961 -2.803 -2.574 1.00 78.25 96 CYS A O 1
ATOM 683 N N . THR A 1 97 ? 3.438 -2.641 -0.935 1.00 78.56 97 THR A N 1
ATOM 684 C CA . THR A 1 97 ? 2.345 -2.163 -1.800 1.00 78.56 97 THR A CA 1
ATOM 685 C C . THR A 1 97 ? 2.688 -0.862 -2.514 1.00 78.56 97 THR A C 1
ATOM 687 O O . THR A 1 97 ? 2.437 -0.733 -3.705 1.00 78.56 97 THR A O 1
ATOM 690 N N . CYS A 1 98 ? 3.315 0.086 -1.820 1.00 72.44 98 CYS A N 1
ATOM 691 C CA . CYS A 1 98 ? 3.751 1.354 -2.402 1.00 72.44 98 CYS A CA 1
ATOM 692 C C . CYS A 1 98 ? 4.902 1.187 -3.411 1.00 72.44 98 CYS A C 1
ATOM 694 O O . CYS A 1 98 ? 4.936 1.903 -4.406 1.00 72.44 98 CYS A O 1
ATOM 696 N N . GLY A 1 99 ? 5.805 0.222 -3.214 1.00 74.19 99 GLY A N 1
ATOM 697 C CA . GLY A 1 99 ? 6.903 -0.062 -4.144 1.00 74.19 99 GLY A CA 1
ATOM 698 C C . GLY A 1 99 ? 6.428 -0.741 -5.429 1.00 74.19 99 GLY A C 1
ATOM 699 O O . GLY A 1 99 ? 6.781 -0.300 -6.522 1.00 74.19 99 GLY A O 1
ATOM 700 N N . ASN A 1 100 ? 5.577 -1.766 -5.306 1.00 77.94 100 ASN A N 1
ATOM 701 C CA . ASN A 1 100 ? 4.914 -2.379 -6.461 1.00 77.94 100 ASN A CA 1
ATOM 702 C C . ASN A 1 100 ? 3.967 -1.381 -7.163 1.00 77.94 100 ASN A C 1
ATOM 704 O O . ASN A 1 100 ? 3.938 -1.294 -8.387 1.00 77.94 100 ASN A O 1
ATOM 708 N N . GLY A 1 101 ? 3.273 -0.543 -6.393 1.00 76.75 101 GLY A N 1
ATOM 709 C CA . GLY A 1 101 ? 2.395 0.494 -6.925 1.00 76.75 101 GLY A CA 1
ATOM 710 C C . GLY A 1 101 ? 3.136 1.578 -7.711 1.00 76.75 101 GLY A C 1
ATOM 711 O O . GLY A 1 101 ? 2.810 1.820 -8.861 1.00 76.75 101 GLY A O 1
ATOM 712 N N . ILE A 1 102 ? 4.138 2.241 -7.131 1.00 77.44 102 ILE A N 1
ATOM 713 C CA . ILE A 1 102 ? 4.781 3.402 -7.772 1.00 77.44 102 ILE A CA 1
ATOM 714 C C . ILE A 1 102 ? 5.839 2.942 -8.782 1.00 77.44 102 ILE A C 1
ATOM 716 O O . ILE A 1 102 ? 5.706 3.168 -9.983 1.00 77.44 102 ILE A O 1
ATOM 720 N N . GLN A 1 103 ? 6.888 2.269 -8.304 1.00 74.31 103 GLN A N 1
ATOM 721 C CA . GLN A 1 103 ? 8.032 1.877 -9.134 1.00 74.31 103 GLN A CA 1
ATOM 722 C C . GLN A 1 103 ? 7.673 0.725 -10.086 1.00 74.31 103 GLN A C 1
ATOM 724 O O . GLN A 1 103 ? 8.097 0.697 -11.246 1.00 74.31 103 GLN A O 1
ATOM 729 N N . GLY A 1 104 ? 6.880 -0.234 -9.606 1.00 73.19 104 GLY A N 1
ATOM 730 C CA . GLY A 1 104 ? 6.468 -1.400 -10.381 1.00 73.19 104 GLY A CA 1
ATOM 731 C C . GLY A 1 104 ? 5.529 -1.072 -11.545 1.00 73.19 104 GLY A C 1
ATOM 732 O O . GLY A 1 104 ? 5.716 -1.601 -12.642 1.00 73.19 104 GLY A O 1
ATOM 733 N N . LEU A 1 105 ? 4.587 -0.140 -11.357 1.00 77.25 105 LEU A N 1
ATOM 734 C CA . LEU A 1 105 ? 3.761 0.372 -12.457 1.00 77.25 105 LEU A CA 1
ATOM 735 C C . LEU A 1 105 ? 4.547 1.295 -13.396 1.00 77.25 105 LEU A C 1
ATOM 737 O O . LEU A 1 105 ? 4.364 1.206 -14.608 1.00 77.25 105 LEU A O 1
ATOM 741 N N . ALA A 1 106 ? 5.462 2.125 -12.880 1.00 76.12 106 ALA A N 1
ATOM 742 C CA . ALA A 1 106 ? 6.312 2.983 -13.715 1.00 76.12 106 ALA A CA 1
ATOM 743 C C . ALA A 1 106 ? 7.231 2.184 -14.660 1.00 76.12 106 ALA A C 1
ATOM 745 O O . ALA A 1 106 ? 7.573 2.656 -15.740 1.00 76.12 106 ALA A O 1
ATOM 746 N N . SER A 1 107 ? 7.603 0.959 -14.272 1.00 77.62 107 SER A N 1
ATOM 747 C CA . SER A 1 107 ? 8.358 0.010 -15.105 1.00 77.62 107 SER A CA 1
ATOM 748 C C . SER A 1 107 ? 7.475 -0.903 -15.971 1.00 77.62 107 SER A C 1
ATOM 750 O O . SER A 1 107 ? 8.000 -1.789 -16.642 1.00 77.62 107 SER A O 1
ATOM 752 N N . LEU A 1 108 ? 6.149 -0.695 -15.967 1.00 77.94 108 LEU A N 1
ATOM 753 C CA . LEU A 1 108 ? 5.136 -1.504 -16.661 1.00 77.94 108 LEU A CA 1
ATOM 754 C C . LEU A 1 108 ? 5.264 -3.019 -16.410 1.00 77.94 108 LEU A C 1
ATOM 756 O O . LEU A 1 108 ? 4.997 -3.834 -17.294 1.00 77.94 108 LEU A O 1
ATOM 760 N N . SER A 1 109 ? 5.651 -3.420 -15.196 1.00 81.12 109 SER A N 1
ATOM 761 C CA . SER A 1 109 ? 5.777 -4.837 -14.855 1.00 81.12 109 SER A CA 1
ATOM 762 C C . SER A 1 109 ? 4.394 -5.498 -14.703 1.00 81.12 109 SER A C 1
ATOM 764 O O . SER A 1 109 ? 3.632 -5.111 -13.807 1.00 81.12 109 SER A O 1
ATOM 766 N N . PRO A 1 110 ? 4.063 -6.544 -15.491 1.00 81.44 110 PRO A N 1
ATOM 767 C CA . PRO A 1 110 ? 2.773 -7.237 -15.400 1.00 81.44 110 PRO A CA 1
ATOM 768 C C . PRO A 1 110 ? 2.530 -7.864 -14.023 1.00 81.44 110 PRO A C 1
ATOM 770 O O . PRO A 1 110 ? 1.412 -7.845 -13.510 1.00 81.44 110 PRO A O 1
ATOM 773 N N . ALA A 1 111 ? 3.591 -8.380 -13.395 1.00 84.31 111 ALA A N 1
ATOM 774 C CA . ALA A 1 111 ? 3.522 -8.971 -12.061 1.00 84.31 111 ALA A CA 1
ATOM 775 C C . ALA A 1 111 ? 3.167 -7.924 -10.994 1.00 84.31 111 ALA A C 1
ATOM 777 O O . ALA A 1 111 ? 2.391 -8.196 -10.079 1.00 84.31 111 ALA A O 1
ATOM 778 N N . SER A 1 112 ? 3.695 -6.708 -11.138 1.00 84.00 112 SER A N 1
ATOM 779 C CA . SER A 1 112 ? 3.448 -5.625 -10.189 1.00 84.00 112 SER A CA 1
ATOM 780 C C . SER A 1 112 ? 2.047 -5.026 -10.335 1.00 84.00 112 SER A C 1
ATOM 782 O O . SER A 1 112 ? 1.385 -4.714 -9.341 1.00 84.00 112 SER A O 1
ATOM 784 N N . LEU A 1 113 ? 1.545 -4.963 -11.573 1.00 84.25 113 LEU A N 1
ATOM 785 C CA . LEU A 1 113 ? 0.160 -4.601 -11.859 1.00 84.25 113 LEU A CA 1
ATOM 786 C C . LEU A 1 113 ? -0.819 -5.616 -11.252 1.00 84.25 113 LEU A C 1
ATOM 788 O O . LEU A 1 113 ? -1.754 -5.217 -10.560 1.00 84.25 113 LEU A O 1
ATOM 792 N N . ALA A 1 114 ? -0.564 -6.917 -11.421 1.00 87.25 114 ALA A N 1
ATOM 793 C CA . ALA A 1 114 ? -1.376 -7.966 -10.805 1.00 87.25 114 ALA A CA 1
ATOM 794 C C . ALA A 1 114 ? -1.369 -7.878 -9.269 1.00 87.25 114 ALA A C 1
ATOM 796 O O . ALA A 1 114 ? -2.435 -7.901 -8.654 1.00 87.25 114 ALA A O 1
ATOM 797 N N . PHE A 1 115 ? -0.196 -7.704 -8.647 1.00 86.50 115 PHE A N 1
ATOM 798 C CA . PHE A 1 115 ? -0.084 -7.543 -7.194 1.00 86.50 115 PHE A CA 1
ATOM 799 C C . PHE A 1 115 ? -0.901 -6.348 -6.683 1.00 86.50 115 PHE A C 1
ATOM 801 O O . PHE A 1 115 ? -1.665 -6.473 -5.725 1.00 86.50 115 PHE A O 1
ATOM 808 N N . THR A 1 116 ? -0.773 -5.201 -7.350 1.00 87.56 116 THR A N 1
ATOM 809 C CA . THR A 1 116 ? -1.460 -3.964 -6.963 1.00 87.56 116 THR A CA 1
ATOM 810 C C . THR A 1 116 ? -2.976 -4.097 -7.105 1.00 87.56 116 THR A C 1
ATOM 812 O O . THR A 1 116 ? -3.711 -3.715 -6.195 1.00 87.56 116 THR A O 1
ATOM 815 N N . LEU A 1 117 ? -3.458 -4.695 -8.201 1.00 89.56 117 LEU A N 1
ATOM 816 C CA . LEU A 1 117 ? -4.888 -4.934 -8.420 1.00 89.56 117 LEU A CA 1
ATOM 817 C C . LEU A 1 117 ? -5.480 -5.893 -7.386 1.00 89.56 117 LEU A C 1
ATOM 819 O O . LEU A 1 117 ? -6.542 -5.609 -6.839 1.00 89.56 117 LEU A O 1
ATOM 823 N N . VAL A 1 118 ? -4.792 -6.998 -7.083 1.00 90.19 118 VAL A N 1
ATOM 824 C CA . VAL A 1 118 ? -5.249 -7.964 -6.071 1.00 90.19 118 VAL A CA 1
ATOM 825 C C . VAL A 1 118 ? -5.291 -7.319 -4.688 1.00 90.19 118 VAL A C 1
ATOM 827 O O . VAL A 1 118 ? -6.274 -7.492 -3.972 1.00 90.19 118 VAL A O 1
ATOM 830 N N . PHE A 1 119 ? -4.271 -6.535 -4.325 1.00 88.38 119 PHE A N 1
ATOM 831 C CA . PHE A 1 119 ? -4.251 -5.813 -3.053 1.00 88.38 119 PHE A CA 1
ATOM 832 C C . PHE A 1 119 ? -5.432 -4.839 -2.934 1.00 88.38 119 PHE A C 1
ATOM 834 O O . PHE A 1 119 ? -6.147 -4.853 -1.931 1.00 88.38 119 PHE A O 1
ATOM 841 N N . MET A 1 120 ? -5.674 -4.030 -3.969 1.00 91.12 120 MET A N 1
ATOM 842 C CA . MET A 1 120 ? -6.782 -3.070 -3.985 1.00 91.12 120 MET A CA 1
ATOM 843 C C . MET A 1 120 ? -8.147 -3.763 -3.967 1.00 91.12 120 MET A C 1
ATOM 845 O O . MET A 1 120 ? -9.034 -3.345 -3.226 1.00 91.12 120 MET A O 1
ATOM 849 N N . ALA A 1 121 ? -8.308 -4.855 -4.719 1.00 92.31 121 ALA A N 1
ATOM 850 C CA . ALA A 1 121 ? -9.534 -5.648 -4.723 1.00 92.31 121 ALA A CA 1
ATOM 851 C C . ALA A 1 121 ? -9.808 -6.290 -3.354 1.00 92.31 121 ALA A C 1
ATOM 853 O O . ALA A 1 121 ? -10.937 -6.240 -2.869 1.00 92.31 121 ALA A O 1
ATOM 854 N N . ALA A 1 122 ? -8.781 -6.839 -2.697 1.00 90.12 122 ALA A N 1
ATOM 855 C CA . ALA A 1 122 ? -8.902 -7.395 -1.352 1.00 90.12 122 ALA A CA 1
ATOM 856 C C . ALA A 1 122 ? -9.265 -6.318 -0.317 1.00 90.12 122 ALA A C 1
ATOM 858 O O . ALA A 1 122 ? -10.120 -6.555 0.533 1.00 90.12 122 ALA A O 1
ATOM 859 N N . GLY A 1 123 ? -8.670 -5.124 -0.416 1.00 87.62 123 GLY A N 1
ATOM 860 C CA . GLY A 1 123 ? -9.022 -3.978 0.425 1.00 87.62 123 GLY A CA 1
ATOM 861 C C . GLY A 1 123 ? -10.469 -3.526 0.222 1.00 87.62 123 GLY A C 1
ATOM 862 O O . GLY A 1 123 ? -11.199 -3.350 1.196 1.00 87.62 123 GLY A O 1
ATOM 863 N N . ALA A 1 124 ? -10.914 -3.418 -1.033 1.00 89.62 124 ALA A N 1
ATOM 864 C CA . ALA A 1 124 ? -12.298 -3.086 -1.365 1.00 89.62 124 ALA A CA 1
ATOM 865 C C . ALA A 1 124 ? -13.283 -4.142 -0.835 1.00 89.62 124 ALA A C 1
ATOM 867 O O . ALA A 1 124 ? -14.308 -3.789 -0.256 1.00 89.62 124 ALA A O 1
ATOM 868 N N . ALA A 1 125 ? -12.950 -5.429 -0.962 1.00 90.56 125 ALA A N 1
ATOM 869 C CA . ALA A 1 125 ? -13.754 -6.517 -0.413 1.00 90.56 125 ALA A CA 1
ATOM 870 C C . ALA A 1 125 ? -13.808 -6.470 1.122 1.00 90.56 125 ALA A C 1
ATOM 872 O O . ALA A 1 125 ? -14.886 -6.569 1.702 1.00 90.56 125 ALA A O 1
ATOM 873 N N . ALA A 1 126 ? -12.671 -6.265 1.792 1.00 87.38 126 ALA A N 1
ATOM 874 C CA . ALA A 1 126 ? -12.614 -6.141 3.247 1.00 87.38 126 ALA A CA 1
ATOM 875 C C . ALA A 1 126 ? -13.429 -4.941 3.757 1.00 87.38 126 ALA A C 1
ATOM 877 O O . ALA A 1 126 ? -14.100 -5.051 4.782 1.00 87.38 126 ALA A O 1
ATOM 878 N N . ALA A 1 127 ? -13.405 -3.821 3.031 1.00 85.25 127 ALA A N 1
ATOM 879 C CA . ALA A 1 127 ? -14.217 -2.648 3.337 1.00 85.25 127 ALA A CA 1
ATOM 880 C C . ALA A 1 127 ? -15.715 -2.912 3.129 1.00 85.25 127 ALA A C 1
ATOM 882 O O . ALA A 1 127 ? -16.514 -2.530 3.974 1.00 85.25 127 ALA A O 1
ATOM 883 N N . ALA A 1 128 ? -16.095 -3.603 2.051 1.00 86.25 128 ALA A N 1
ATOM 884 C CA . ALA A 1 128 ? -17.490 -3.945 1.772 1.00 86.25 128 ALA A CA 1
ATOM 885 C C . ALA A 1 128 ? -18.077 -4.948 2.781 1.00 86.25 128 ALA A C 1
ATOM 887 O O . ALA A 1 128 ? -19.266 -4.900 3.080 1.00 86.25 128 ALA A O 1
ATOM 888 N N . LEU A 1 129 ? -17.246 -5.855 3.302 1.00 85.06 129 LEU A N 1
ATOM 889 C CA . LEU A 1 129 ? -17.637 -6.844 4.312 1.00 85.06 129 LEU A CA 1
ATOM 890 C C . LEU A 1 129 ? -17.620 -6.278 5.739 1.00 85.06 129 LEU A C 1
ATOM 892 O O . LEU A 1 129 ? -18.280 -6.815 6.627 1.00 85.06 129 LEU A O 1
ATOM 896 N N . GLY A 1 130 ? -16.835 -5.229 5.985 1.00 77.31 130 GLY A N 1
ATOM 897 C CA . GLY A 1 130 ? -16.768 -4.562 7.276 1.00 77.31 130 GLY A CA 1
ATOM 898 C C . GLY A 1 130 ? -17.973 -3.651 7.472 1.00 77.31 130 GLY A C 1
ATOM 899 O O . GLY A 1 130 ? -18.012 -2.561 6.917 1.00 77.31 130 GLY A O 1
ATOM 900 N N . ASP A 1 131 ? -18.929 -4.064 8.297 1.00 64.19 131 ASP A N 1
ATOM 901 C CA . ASP A 1 131 ? -20.083 -3.234 8.643 1.00 64.19 131 ASP A CA 1
ATOM 902 C C . ASP A 1 131 ? -19.653 -2.046 9.536 1.00 64.19 131 ASP A C 1
ATOM 904 O O . ASP A 1 131 ? -19.579 -2.149 10.760 1.00 64.19 131 ASP A O 1
ATOM 908 N N . GLN A 1 132 ? -19.282 -0.922 8.910 1.00 65.00 132 GLN A N 1
ATOM 909 C CA . GLN A 1 132 ? -18.876 0.332 9.576 1.00 65.00 132 GLN A CA 1
ATOM 910 C C . GLN A 1 132 ? -20.087 1.195 9.987 1.00 65.00 132 GLN A C 1
ATOM 912 O O . GLN A 1 132 ? -19.924 2.299 10.511 1.00 65.00 132 GLN A O 1
ATOM 917 N N . SER A 1 133 ? -21.310 0.722 9.723 1.00 54.47 133 SER A N 1
ATOM 918 C CA . SER A 1 133 ? -22.557 1.486 9.863 1.00 54.47 133 SER A CA 1
ATOM 919 C C . SER A 1 133 ? -22.804 2.020 11.279 1.00 54.47 133 SER A C 1
ATOM 921 O O . SER A 1 133 ? -23.385 3.093 11.438 1.00 54.47 133 SER A O 1
ATOM 923 N N . THR A 1 134 ? -22.294 1.334 12.303 1.00 52.91 134 THR A N 1
ATOM 924 C CA . THR A 1 134 ? -22.387 1.761 13.708 1.00 52.91 134 THR A CA 1
ATOM 925 C C . THR A 1 134 ? -21.521 2.987 14.024 1.00 52.91 134 THR A C 1
ATOM 927 O O . THR A 1 134 ? -21.903 3.779 14.881 1.00 52.91 134 THR A O 1
ATOM 930 N N . SER A 1 135 ? -20.397 3.187 13.324 1.00 53.25 135 SER A N 1
ATOM 931 C CA . SER A 1 135 ? -19.444 4.279 13.600 1.00 53.25 135 SER A CA 1
ATOM 932 C C . SER A 1 135 ? -19.758 5.579 12.852 1.00 53.25 135 SER A C 1
ATOM 934 O O . SER A 1 135 ? -19.246 6.627 13.211 1.00 53.25 135 SER A O 1
ATOM 936 N N . LEU A 1 136 ? -20.592 5.524 11.807 1.00 53.28 136 LEU A N 1
ATOM 937 C CA . LEU A 1 136 ? -20.978 6.680 10.983 1.00 53.28 136 LEU A CA 1
ATOM 938 C C . LEU A 1 136 ? -22.302 7.320 11.419 1.00 53.28 136 LEU A C 1
ATOM 940 O O . LEU A 1 136 ? -22.786 8.240 10.757 1.00 53.28 136 LEU A O 1
ATOM 944 N N . ARG A 1 137 ? -22.934 6.822 12.491 1.00 54.47 137 ARG A N 1
ATOM 945 C CA . ARG A 1 137 ? -24.173 7.418 12.988 1.00 54.47 137 ARG A CA 1
ATOM 946 C C . ARG A 1 137 ? -23.815 8.760 13.633 1.00 54.47 137 ARG A C 1
ATOM 948 O O . ARG A 1 137 ? -23.135 8.740 14.655 1.00 54.47 137 ARG A O 1
ATOM 955 N N . PRO A 1 138 ? -24.271 9.907 13.094 1.00 55.34 138 PRO A N 1
ATOM 956 C CA . PRO A 1 138 ? -24.055 11.179 13.762 1.00 55.34 138 PRO A CA 1
ATOM 957 C C . PRO A 1 138 ? -24.658 11.083 15.162 1.00 55.34 138 PRO A C 1
ATOM 959 O O . PRO A 1 138 ? -25.832 10.725 15.320 1.00 55.34 138 PRO A O 1
ATOM 962 N N . THR A 1 139 ? -23.842 11.351 16.178 1.00 59.22 139 THR A N 1
ATOM 963 C CA . THR A 1 139 ? -24.310 11.563 17.545 1.00 59.22 139 THR A CA 1
ATOM 964 C C . THR A 1 139 ? -25.414 12.616 17.473 1.00 59.22 139 THR A C 1
ATOM 966 O O . THR A 1 139 ? -25.185 13.681 16.895 1.00 59.22 139 THR A O 1
ATOM 969 N N . PRO A 1 140 ? -26.632 12.346 17.982 1.00 54.53 140 PRO A N 1
ATOM 970 C CA . PRO A 1 140 ? -27.659 13.368 18.053 1.00 54.53 140 PRO A CA 1
ATOM 971 C C . PRO A 1 140 ? -27.082 14.504 18.890 1.00 54.53 140 PRO A C 1
ATOM 973 O O . PRO A 1 140 ? -26.892 14.350 20.097 1.00 54.53 140 PRO A O 1
ATOM 976 N N . THR A 1 141 ? -26.750 15.625 18.253 1.00 61.53 141 THR A N 1
ATOM 977 C CA . THR A 1 141 ? -26.511 16.861 18.978 1.00 61.53 141 THR A CA 1
ATOM 978 C C . THR A 1 141 ? -27.817 17.145 19.697 1.00 61.53 141 THR A C 1
ATOM 980 O O . THR A 1 141 ? -28.841 17.440 19.080 1.00 61.53 141 THR A O 1
ATOM 983 N N . ALA A 1 142 ? -27.818 16.930 21.011 1.00 50.00 142 ALA A N 1
ATOM 984 C CA . ALA A 1 142 ? -28.917 17.337 21.855 1.00 50.00 142 ALA A CA 1
ATOM 985 C C . ALA A 1 142 ? -29.055 18.849 21.665 1.00 50.00 142 ALA A C 1
ATOM 987 O O . ALA A 1 142 ? -28.233 19.624 22.153 1.00 50.00 142 ALA A O 1
ATOM 988 N N . PHE A 1 143 ? -30.050 19.257 20.879 1.00 55.16 143 PHE A N 1
ATOM 989 C CA . PHE A 1 143 ? -30.495 20.636 20.803 1.00 55.16 143 PHE A CA 1
ATOM 990 C C . PHE A 1 143 ? -31.071 20.947 22.189 1.00 55.16 143 PHE A C 1
ATOM 992 O O . PHE A 1 143 ? -32.225 20.638 22.483 1.00 55.16 143 PHE A O 1
ATOM 999 N N . SER A 1 144 ? -30.216 21.435 23.086 1.00 47.22 144 SER A N 1
ATOM 1000 C CA . SER A 1 144 ? -30.660 22.100 24.306 1.00 47.22 144 SER A CA 1
ATOM 1001 C C . SER A 1 144 ? -31.370 23.388 23.885 1.00 47.22 144 SER A C 1
ATOM 1003 O O . SER A 1 144 ? -30.804 24.106 23.056 1.00 47.22 144 SER A O 1
ATOM 1005 N N . PRO A 1 145 ? -32.575 23.680 24.404 1.00 62.84 145 PRO A N 1
ATOM 1006 C CA . PRO A 1 145 ? -33.177 25.002 24.267 1.00 62.84 145 PRO A CA 1
ATOM 1007 C C . PRO A 1 145 ? -32.345 26.076 24.981 1.00 62.84 145 PRO A C 1
ATOM 1009 O O . PRO A 1 145 ? -31.545 25.711 25.880 1.00 62.84 145 PRO A O 1
#

pLDDT: mean 74.21, std 12.71, range [33.47, 92.31]

Solvent-accessible surface area (backbone atoms only — not comparable to full-atom values): 8538 Å² total; per-residue (Å²): 138,80,80,56,68,67,65,53,51,60,52,46,50,53,50,48,54,52,51,50,52,54,51,51,52,51,49,54,46,34,67,73,66,76,40,77,79,80,65,40,54,66,52,88,75,48,46,58,50,50,52,50,52,51,51,50,50,46,68,75,42,37,86,81,76,52,73,71,69,60,62,79,74,48,55,69,68,58,52,53,50,51,53,52,52,52,52,51,50,28,60,76,65,58,24,44,70,68,33,26,47,53,59,24,45,76,68,67,35,69,69,26,46,51,52,43,51,52,52,52,51,51,50,53,50,52,53,73,70,46,84,59,68,79,78,69,56,78,74,80,76,77,81,72,132

Mean predicted aligned error: 11.46 Å

Radius of gyration: 19.23 Å; Cα contacts (8 Å, |Δi|>4): 53; chains: 1; bounding box: 55×38×41 Å